Protein AF-A0A2N1M5B4-F1 (afdb_monomer_lite)

Radius of gyration: 35.01 Å; chains: 1; bounding box: 125×102×70 Å

Secondary structure (DSSP, 8-state):
-----------------------GGGGS-S-----PPPHHHHHHHHHHHHHTHHIIIIIS-SS--HHHHHHHHHHHHHHHT----HHHHHHHHHHHHHHHHHHHHHHTT-TT----HHHHHTHHHHHT-TTSPPPHHHHHHHH---HHHHHHHHHHHHH-------------PPP-----

Organism: NCBI:txid588596

Foldseek 3Di:
DDDDDDDDDDDDDPPPPPPPCPDPVVPPDPPDPDPDQDPLLVVLLLVLCLVCLCCVQPVDPDDDCQVVLQVSQVRSCVVVVDDDHSVRSVVVVVVLLVLLVLVVCVVVVHPSRDDDPSSVVCNVVVVVVSNDDDDPVVVCVPPVDPVVVVVVVVVVVVVPPDDDDDDDDDDDDDDDDDDD

Structure (mmCIF, N/CA/C/O backbone):
data_AF-A0A2N1M5B4-F1
#
_entry.id   AF-A0A2N1M5B4-F1
#
loop_
_atom_site.group_PDB
_atom_site.id
_atom_site.type_symbol
_atom_site.label_atom_id
_atom_site.label_alt_id
_atom_site.label_comp_id
_atom_site.label_asym_id
_atom_site.label_entity_id
_atom_site.label_seq_id
_atom_site.pdbx_PDB_ins_code
_atom_site.Cartn_x
_atom_site.Cartn_y
_atom_site.Cartn_z
_atom_site.occupancy
_atom_site.B_iso_or_equiv
_atom_site.auth_seq_id
_atom_site.auth_comp_id
_atom_site.auth_asym_id
_atom_site.auth_atom_id
_atom_site.pdbx_PDB_model_num
ATOM 1 N N . MET A 1 1 ? 72.707 -37.013 -28.732 1.00 40.50 1 MET A N 1
ATOM 2 C CA . MET A 1 1 ? 71.849 -35.856 -29.051 1.00 40.50 1 MET A CA 1
ATOM 3 C C . MET A 1 1 ? 70.413 -36.271 -28.803 1.00 40.50 1 MET A C 1
ATOM 5 O O . MET A 1 1 ? 69.999 -37.290 -29.327 1.00 40.50 1 MET A O 1
ATOM 9 N N . SER A 1 2 ? 69.787 -35.528 -27.896 1.00 35.28 2 SER A N 1
ATOM 10 C CA . SER A 1 2 ? 68.372 -35.322 -27.569 1.00 35.28 2 SER A CA 1
ATOM 11 C C . SER A 1 2 ? 67.277 -36.324 -27.975 1.00 35.28 2 SER A C 1
ATOM 13 O O . SER A 1 2 ? 67.090 -36.665 -29.136 1.00 35.28 2 SER A O 1
ATOM 15 N N . SER A 1 3 ? 66.509 -36.654 -26.936 1.00 35.44 3 SER A N 1
ATOM 16 C CA . SER A 1 3 ? 65.222 -37.342 -26.793 1.00 35.44 3 SER A CA 1
ATOM 17 C C . SER A 1 3 ? 64.076 -36.846 -27.686 1.00 35.44 3 SER A C 1
ATOM 19 O O . SER A 1 3 ? 64.031 -35.661 -28.001 1.00 35.44 3 SER A O 1
ATOM 21 N N . SER A 1 4 ? 63.068 -37.702 -27.920 1.00 36.12 4 SER A N 1
ATOM 22 C CA . SER A 1 4 ? 61.661 -37.379 -27.597 1.00 36.12 4 SER A CA 1
ATOM 23 C C . SER A 1 4 ? 60.756 -38.622 -27.686 1.00 36.12 4 SER A C 1
ATOM 25 O O . SER A 1 4 ? 60.561 -39.168 -28.770 1.00 36.12 4 SER A O 1
ATOM 27 N N . SER A 1 5 ? 60.198 -39.045 -26.547 1.00 37.00 5 SER A N 1
ATOM 28 C CA . SER A 1 5 ? 59.011 -39.905 -26.450 1.00 37.00 5 SER A CA 1
ATOM 29 C C . SER A 1 5 ? 57.852 -39.024 -25.995 1.00 37.00 5 SER A C 1
ATOM 31 O O . SER A 1 5 ? 57.988 -38.283 -25.024 1.00 37.00 5 SER A O 1
ATOM 33 N N . THR A 1 6 ? 56.726 -39.082 -26.701 1.00 39.59 6 THR A N 1
ATOM 34 C CA . THR A 1 6 ? 55.487 -38.392 -26.332 1.00 39.59 6 THR A CA 1
ATOM 35 C C . THR A 1 6 ? 54.703 -39.245 -25.339 1.00 39.59 6 THR A C 1
ATOM 37 O O . THR A 1 6 ? 54.097 -40.241 -25.736 1.00 39.59 6 THR A O 1
ATOM 40 N N . ASP A 1 7 ? 54.720 -38.853 -24.067 1.00 36.44 7 ASP A N 1
ATOM 41 C CA . ASP A 1 7 ? 53.827 -39.394 -23.043 1.00 36.44 7 ASP A CA 1
ATOM 42 C C . ASP A 1 7 ? 52.441 -38.741 -23.103 1.00 36.44 7 ASP A C 1
ATOM 44 O O . ASP A 1 7 ? 52.279 -37.561 -23.423 1.00 36.44 7 ASP A O 1
ATOM 48 N N . SER A 1 8 ? 51.437 -39.557 -22.791 1.00 40.84 8 SER A N 1
ATOM 49 C CA . SER A 1 8 ? 50.024 -39.198 -22.719 1.00 40.84 8 SER A CA 1
ATOM 50 C C . SER A 1 8 ? 49.726 -38.421 -21.436 1.00 40.84 8 SER A C 1
ATOM 52 O O . SER A 1 8 ? 49.929 -38.935 -20.338 1.00 40.84 8 SER A O 1
ATOM 54 N N . THR A 1 9 ? 49.171 -37.215 -21.555 1.00 34.38 9 THR A N 1
ATOM 55 C CA . THR A 1 9 ? 48.684 -36.440 -20.405 1.00 34.38 9 THR A CA 1
ATOM 56 C C . THR A 1 9 ? 47.222 -36.772 -20.129 1.00 34.38 9 THR A C 1
ATOM 58 O O . THR A 1 9 ? 46.334 -36.393 -20.889 1.00 34.38 9 THR A O 1
ATOM 61 N N . THR A 1 10 ? 46.974 -37.438 -19.001 1.00 41.72 10 THR A N 1
ATOM 62 C CA . THR A 1 10 ? 45.686 -37.386 -18.298 1.00 41.72 10 THR A CA 1
ATOM 63 C C . THR A 1 10 ? 45.848 -36.426 -17.125 1.00 41.72 10 THR A C 1
ATOM 65 O O . THR A 1 10 ? 46.662 -36.692 -16.245 1.00 41.72 10 THR A O 1
ATOM 68 N N . VAL A 1 11 ? 45.068 -35.345 -17.076 1.00 37.97 11 VAL A N 1
ATOM 69 C CA . VAL A 1 11 ? 44.719 -34.694 -15.804 1.00 37.97 11 VAL A CA 1
ATOM 70 C C . VAL A 1 11 ? 43.280 -34.201 -15.898 1.00 37.97 11 VAL A C 1
ATOM 72 O O . VAL A 1 11 ? 42.951 -33.314 -16.682 1.00 37.97 11 VAL A O 1
ATOM 75 N N . ASN A 1 12 ? 42.417 -34.868 -15.136 1.00 50.78 12 ASN A N 1
ATOM 76 C CA . ASN A 1 12 ? 41.039 -34.481 -14.889 1.00 50.78 12 ASN A CA 1
ATOM 77 C C . ASN A 1 12 ? 41.040 -33.442 -13.767 1.00 50.78 12 ASN A C 1
ATOM 79 O O . ASN A 1 12 ? 41.158 -33.827 -12.608 1.00 50.78 12 ASN A O 1
ATOM 83 N N . ASP A 1 13 ? 40.842 -32.168 -14.094 1.00 39.94 13 ASP A N 1
ATOM 84 C CA . ASP A 1 13 ? 40.591 -31.135 -13.089 1.00 39.94 13 ASP A CA 1
ATOM 85 C C . ASP A 1 13 ? 39.142 -30.649 -13.204 1.00 39.94 13 ASP A C 1
ATOM 87 O O . ASP A 1 13 ? 38.823 -29.649 -13.847 1.00 39.94 13 ASP A O 1
ATOM 91 N N . THR A 1 14 ? 38.228 -31.370 -12.550 1.00 47.69 14 THR A N 1
ATOM 92 C CA . THR A 1 14 ? 36.913 -30.832 -12.180 1.00 47.69 14 THR A CA 1
ATOM 93 C C . THR A 1 14 ? 37.097 -29.817 -11.059 1.00 47.69 14 THR A C 1
ATOM 95 O O . THR A 1 14 ? 36.927 -30.131 -9.880 1.00 47.69 14 THR A O 1
ATOM 98 N N . ASN A 1 15 ? 37.439 -28.583 -11.423 1.00 42.88 15 ASN A N 1
ATOM 99 C CA . ASN A 1 15 ? 37.399 -27.460 -10.497 1.00 42.88 15 ASN A CA 1
ATOM 100 C C . ASN A 1 15 ? 35.938 -27.026 -10.316 1.00 42.88 15 ASN A C 1
ATOM 102 O O . ASN A 1 15 ? 35.396 -26.211 -11.062 1.00 42.88 15 ASN A O 1
ATOM 106 N N . THR A 1 16 ? 35.283 -27.626 -9.323 1.00 38.50 16 THR A N 1
ATOM 107 C CA . THR A 1 16 ? 33.980 -27.179 -8.831 1.00 38.50 16 THR A CA 1
ATOM 108 C C . THR A 1 16 ? 34.206 -25.849 -8.125 1.00 38.50 16 THR A C 1
ATOM 110 O O . THR A 1 16 ? 34.614 -25.810 -6.965 1.00 38.50 16 THR A O 1
ATOM 113 N N . ILE A 1 17 ? 33.995 -24.744 -8.838 1.00 41.97 17 ILE A N 1
ATOM 114 C CA . ILE A 1 17 ? 33.988 -23.415 -8.232 1.00 41.97 17 ILE A CA 1
ATOM 115 C C . ILE A 1 17 ? 32.752 -23.358 -7.331 1.00 41.97 17 ILE A C 1
ATOM 117 O O . ILE A 1 17 ? 31.641 -23.099 -7.790 1.00 41.97 17 ILE A O 1
ATOM 121 N N . ASN A 1 18 ? 32.947 -23.621 -6.039 1.00 48.50 18 ASN A N 1
ATOM 122 C CA . ASN A 1 18 ? 31.974 -23.277 -5.016 1.00 48.50 18 ASN A CA 1
ATOM 123 C C . ASN A 1 18 ? 31.942 -21.749 -4.896 1.00 48.50 18 ASN A C 1
ATOM 125 O O . ASN A 1 18 ? 32.658 -21.152 -4.090 1.00 48.50 18 ASN A O 1
ATOM 129 N N . VAL A 1 19 ? 31.144 -21.106 -5.747 1.00 46.47 19 VAL A N 1
ATOM 130 C CA . VAL A 1 19 ? 30.760 -19.714 -5.546 1.00 46.47 19 VAL A CA 1
ATOM 131 C C . VAL A 1 19 ? 29.825 -19.665 -4.341 1.00 46.47 19 VAL A C 1
ATOM 133 O O . VAL A 1 19 ? 28.608 -19.782 -4.460 1.00 46.47 19 VAL A O 1
ATOM 136 N N . ASN A 1 20 ? 30.394 -19.460 -3.152 1.00 51.41 20 ASN A N 1
ATOM 137 C CA . ASN A 1 20 ? 29.648 -18.826 -2.073 1.00 51.41 20 ASN A CA 1
ATOM 138 C C . ASN A 1 20 ? 29.384 -17.386 -2.522 1.00 51.41 20 ASN A C 1
ATOM 140 O O . ASN A 1 20 ? 30.121 -16.462 -2.180 1.00 51.41 20 ASN A O 1
ATOM 144 N N . THR A 1 21 ? 28.353 -17.208 -3.346 1.00 43.91 21 THR A N 1
ATOM 145 C CA . THR A 1 21 ? 27.834 -15.906 -3.750 1.00 43.91 21 THR A CA 1
ATOM 146 C C . THR A 1 21 ? 27.061 -15.334 -2.567 1.00 43.91 21 THR A C 1
ATOM 148 O O . THR A 1 21 ? 25.845 -15.169 -2.615 1.00 43.91 21 THR A O 1
ATOM 151 N N . THR A 1 22 ? 27.764 -15.070 -1.464 1.00 44.88 22 THR A N 1
ATOM 152 C CA . THR A 1 22 ? 27.266 -14.151 -0.449 1.00 44.88 22 THR A CA 1
ATOM 153 C C . THR A 1 22 ? 27.219 -12.805 -1.146 1.00 44.88 22 THR A C 1
ATOM 155 O O . THR A 1 22 ? 28.246 -12.197 -1.451 1.00 44.88 22 THR A O 1
ATOM 158 N N . SER A 1 23 ? 26.003 -12.458 -1.547 1.00 47.03 23 SER A N 1
ATOM 159 C CA . SER A 1 23 ? 25.627 -11.257 -2.261 1.00 47.03 23 SER A CA 1
ATOM 160 C C . SER A 1 23 ? 26.419 -10.066 -1.729 1.00 47.03 23 SER A C 1
ATOM 162 O O . SER A 1 23 ? 26.313 -9.701 -0.563 1.00 47.03 23 SER A O 1
ATOM 164 N N . ILE A 1 24 ? 27.207 -9.430 -2.597 1.00 47.97 24 ILE A N 1
ATOM 165 C CA . ILE A 1 24 ? 27.938 -8.186 -2.298 1.00 47.97 24 ILE A CA 1
ATOM 166 C C . ILE A 1 24 ? 26.967 -7.075 -1.824 1.00 47.97 24 ILE A C 1
ATOM 168 O O . ILE A 1 24 ? 27.392 -6.083 -1.237 1.00 47.97 24 ILE A O 1
ATOM 172 N N . PHE A 1 25 ? 25.652 -7.262 -2.006 1.00 50.97 25 PHE A N 1
ATOM 173 C CA . PHE A 1 25 ? 24.604 -6.393 -1.476 1.00 50.97 25 PHE A CA 1
ATOM 174 C C . PHE A 1 25 ? 24.319 -6.573 0.028 1.00 50.97 25 PHE A C 1
ATOM 176 O O . PHE A 1 25 ? 23.700 -5.686 0.607 1.00 50.97 25 PHE A O 1
ATOM 183 N N . ASP A 1 26 ? 24.781 -7.649 0.674 1.00 42.12 26 ASP A N 1
ATOM 184 C CA . ASP A 1 26 ? 24.550 -7.892 2.110 1.00 42.12 26 ASP A CA 1
ATOM 185 C C . ASP A 1 26 ? 25.529 -7.102 3.001 1.00 42.12 26 ASP A C 1
ATOM 187 O O . ASP A 1 26 ? 25.304 -6.938 4.201 1.00 42.12 26 ASP A O 1
ATOM 191 N N . THR A 1 27 ? 26.604 -6.563 2.413 1.00 41.28 27 THR A N 1
ATOM 192 C CA . THR A 1 27 ? 27.740 -5.982 3.146 1.00 41.28 27 THR A CA 1
ATOM 193 C C . THR A 1 27 ? 27.997 -4.517 2.787 1.00 41.28 27 THR A C 1
ATOM 195 O O . THR A 1 27 ? 29.144 -4.087 2.688 1.00 41.28 27 THR A O 1
ATOM 198 N N . ILE A 1 28 ? 26.945 -3.714 2.608 1.00 44.12 28 ILE A N 1
ATOM 199 C CA . ILE A 1 28 ? 27.073 -2.249 2.650 1.00 44.12 28 ILE A CA 1
ATOM 200 C C . ILE A 1 28 ? 26.281 -1.725 3.846 1.00 44.12 28 ILE A C 1
ATOM 202 O O . ILE A 1 28 ? 25.125 -1.335 3.757 1.00 44.12 28 ILE A O 1
ATOM 206 N N . THR A 1 29 ? 26.972 -1.748 4.981 1.00 40.34 29 THR A N 1
ATOM 207 C CA . THR A 1 2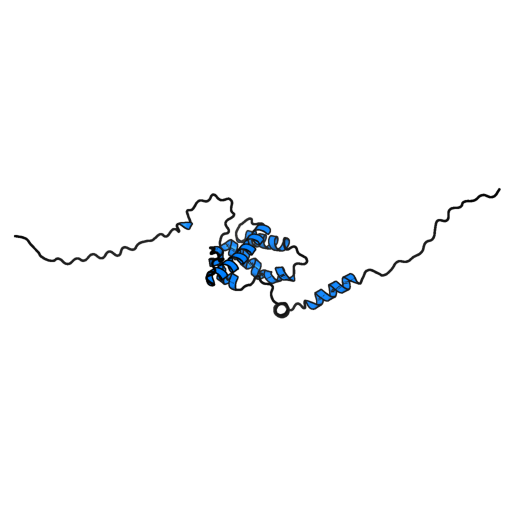9 ? 26.986 -0.684 5.987 1.00 40.34 29 THR A CA 1
ATOM 208 C C . THR A 1 29 ? 25.621 -0.156 6.440 1.00 40.34 29 THR A C 1
ATOM 210 O O . THR A 1 29 ? 25.074 0.825 5.939 1.00 40.34 29 THR A O 1
ATOM 213 N N . TYR A 1 30 ? 25.151 -0.786 7.513 1.00 46.19 30 TYR A N 1
ATOM 214 C CA . TYR A 1 30 ? 24.102 -0.353 8.427 1.00 46.19 30 TYR A CA 1
ATOM 215 C C . TYR A 1 30 ? 24.462 0.993 9.089 1.00 46.19 30 TYR A C 1
ATOM 217 O O . TYR A 1 30 ? 24.934 1.054 10.222 1.00 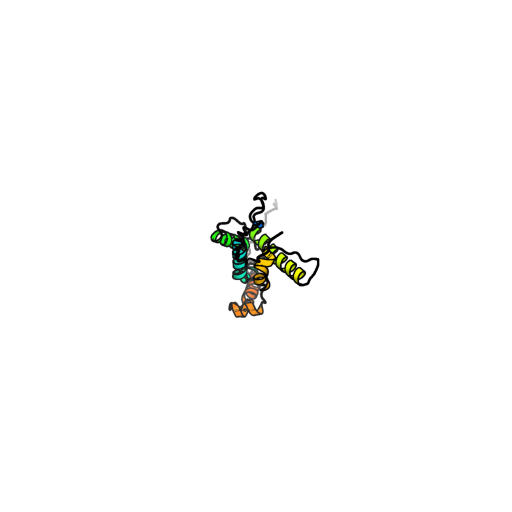46.19 30 TYR A O 1
ATOM 225 N N . SER A 1 31 ? 24.291 2.096 8.365 1.00 48.31 31 SER A N 1
ATOM 226 C CA . SER A 1 31 ? 24.392 3.456 8.910 1.00 48.31 31 SER A CA 1
ATOM 227 C C . SER A 1 31 ? 23.568 4.441 8.083 1.00 48.31 31 SER A C 1
ATOM 229 O O . SER A 1 31 ? 24.037 5.459 7.581 1.00 48.31 31 SER A O 1
ATOM 231 N N . SER A 1 32 ? 22.278 4.151 7.963 1.00 44.72 32 SER A N 1
ATOM 232 C CA . SER A 1 32 ? 21.302 5.144 7.542 1.00 44.72 32 SER A CA 1
ATOM 233 C C . SER A 1 32 ? 20.033 4.927 8.347 1.00 44.72 32 SER A C 1
ATOM 235 O O . SER A 1 32 ? 19.490 3.831 8.360 1.00 44.72 32 SER A O 1
ATOM 237 N N . SER A 1 33 ? 19.543 5.962 9.024 1.00 43.34 33 SER A N 1
ATOM 238 C CA . SER A 1 33 ? 18.293 5.966 9.805 1.00 43.34 33 SER A CA 1
ATOM 239 C C . SER A 1 33 ? 17.025 5.783 8.950 1.00 43.34 33 SER A C 1
ATOM 241 O O . SER A 1 33 ? 15.911 6.077 9.389 1.00 43.34 33 SER A O 1
ATOM 243 N N . TRP A 1 34 ? 17.182 5.297 7.719 1.00 51.97 34 TRP A N 1
ATOM 244 C CA . TRP A 1 34 ? 16.098 4.903 6.847 1.00 51.97 34 TRP A CA 1
ATOM 245 C C . TRP A 1 34 ? 15.584 3.558 7.319 1.00 51.97 34 TRP A C 1
ATOM 247 O O . TRP A 1 34 ? 16.312 2.572 7.361 1.00 51.97 34 TRP A O 1
ATOM 257 N N . VAL A 1 35 ? 14.307 3.523 7.683 1.00 64.56 35 VAL A N 1
ATOM 258 C CA . VAL A 1 35 ? 13.634 2.263 7.971 1.00 64.56 35 VAL A CA 1
ATOM 259 C C . VAL A 1 35 ? 13.566 1.473 6.664 1.00 64.56 35 VAL A C 1
ATOM 261 O O . VAL A 1 35 ? 12.699 1.735 5.825 1.00 64.56 35 VAL A O 1
ATOM 264 N N . GLU A 1 36 ? 14.509 0.555 6.458 1.00 81.88 36 GLU A N 1
ATOM 265 C CA . GLU A 1 36 ? 14.473 -0.355 5.321 1.00 81.88 36 GLU A CA 1
ATOM 266 C C . GLU A 1 36 ? 13.293 -1.315 5.509 1.00 81.88 36 GLU A C 1
ATOM 268 O O . GLU A 1 36 ? 13.072 -1.869 6.584 1.00 81.88 36 GLU A O 1
ATOM 273 N N . TRP A 1 37 ? 12.471 -1.435 4.470 1.00 92.06 37 TRP A N 1
ATOM 274 C CA . TRP A 1 37 ? 11.344 -2.358 4.460 1.00 92.06 37 TRP A CA 1
ATOM 275 C C . TRP A 1 37 ? 11.809 -3.666 3.839 1.00 92.06 37 TRP A C 1
ATOM 277 O O . TRP A 1 37 ? 12.183 -3.679 2.664 1.00 92.06 37 TRP A O 1
ATOM 287 N N . LEU A 1 38 ? 11.746 -4.738 4.619 1.00 93.38 38 LEU A N 1
ATOM 288 C CA . LEU A 1 38 ? 12.003 -6.098 4.162 1.00 93.38 38 LEU A CA 1
ATOM 289 C C . LEU A 1 38 ? 10.884 -6.565 3.228 1.00 93.38 38 LEU A C 1
ATOM 291 O O . LEU A 1 38 ? 9.736 -6.124 3.345 1.00 93.38 38 LEU A O 1
ATOM 295 N N . ASP A 1 39 ? 11.200 -7.495 2.332 1.00 93.75 39 ASP A N 1
ATOM 296 C CA . ASP A 1 39 ? 10.243 -7.968 1.329 1.00 93.75 39 ASP A CA 1
ATOM 297 C C . ASP A 1 39 ? 9.000 -8.601 1.981 1.00 93.75 39 ASP A C 1
ATOM 299 O O . ASP A 1 39 ? 7.882 -8.285 1.580 1.00 93.75 39 ASP A O 1
ATOM 303 N N . ASP A 1 40 ? 9.151 -9.352 3.077 1.00 94.88 40 ASP A N 1
ATOM 304 C CA . ASP A 1 40 ? 8.019 -9.907 3.839 1.00 94.88 40 ASP A CA 1
ATOM 305 C C . ASP A 1 40 ? 7.095 -8.825 4.424 1.00 94.88 40 ASP A C 1
ATOM 307 O O . ASP A 1 40 ? 5.872 -8.989 4.474 1.00 94.88 40 ASP A O 1
ATOM 311 N N . GLN A 1 41 ? 7.661 -7.691 4.848 1.00 96.19 41 GLN A N 1
ATOM 312 C CA . GLN A 1 41 ? 6.892 -6.557 5.373 1.00 96.19 41 GLN A CA 1
ATOM 313 C C . GLN A 1 41 ? 6.128 -5.849 4.248 1.00 96.19 41 GLN A C 1
ATOM 315 O O . GLN A 1 41 ? 4.981 -5.437 4.435 1.00 96.19 41 GLN A O 1
ATOM 320 N N . ILE A 1 42 ? 6.744 -5.726 3.066 1.00 96.44 42 ILE A N 1
ATOM 321 C CA . ILE A 1 42 ? 6.103 -5.170 1.867 1.00 96.44 42 ILE A CA 1
ATOM 322 C C . ILE A 1 42 ? 4.987 -6.100 1.379 1.00 96.44 42 ILE A C 1
ATOM 324 O O . ILE A 1 42 ? 3.886 -5.629 1.089 1.00 96.44 42 ILE A O 1
ATOM 328 N N . ALA A 1 43 ? 5.230 -7.411 1.355 1.00 96.94 43 ALA A N 1
ATOM 329 C CA . ALA A 1 43 ? 4.240 -8.418 0.994 1.00 96.94 43 ALA A CA 1
ATOM 330 C C . ALA A 1 43 ? 3.028 -8.372 1.938 1.00 96.94 43 ALA A C 1
ATOM 332 O O . ALA A 1 43 ? 1.887 -8.302 1.476 1.00 96.94 43 ALA A O 1
ATOM 333 N N . ALA A 1 44 ? 3.262 -8.310 3.254 1.00 97.38 44 ALA A N 1
ATOM 334 C CA . ALA A 1 44 ? 2.196 -8.169 4.244 1.00 97.38 44 ALA A CA 1
ATOM 335 C C . ALA A 1 44 ? 1.381 -6.878 4.046 1.00 97.38 44 ALA A C 1
ATOM 337 O O . ALA A 1 44 ? 0.154 -6.896 4.157 1.00 97.38 44 ALA A O 1
ATOM 338 N N . LEU A 1 45 ? 2.040 -5.760 3.719 1.00 97.69 45 LEU A N 1
ATOM 339 C CA . LEU A 1 45 ? 1.372 -4.491 3.421 1.00 97.69 45 LEU A CA 1
ATOM 340 C C . LEU A 1 45 ? 0.484 -4.587 2.167 1.00 97.69 45 LEU A C 1
ATOM 342 O O . LEU A 1 45 ? -0.667 -4.146 2.196 1.00 97.69 45 LEU A O 1
ATOM 346 N N . ILE A 1 46 ? 0.999 -5.183 1.088 1.00 97.00 46 ILE A N 1
ATOM 347 C CA . ILE A 1 46 ? 0.260 -5.418 -0.161 1.00 97.00 46 ILE A CA 1
ATOM 348 C C . ILE A 1 46 ? -0.968 -6.295 0.098 1.00 97.00 46 ILE A C 1
ATOM 350 O O . ILE A 1 46 ? -2.065 -5.967 -0.350 1.00 97.00 46 ILE A O 1
ATOM 354 N N . GLU A 1 47 ? -0.817 -7.372 0.868 1.00 96.75 47 GLU A N 1
ATOM 355 C CA . GLU A 1 47 ? -1.910 -8.291 1.195 1.00 96.75 47 GLU A CA 1
ATOM 356 C C . GLU A 1 47 ? -3.027 -7.609 2.000 1.00 96.75 47 GLU A C 1
ATOM 358 O O . GLU A 1 47 ? -4.215 -7.779 1.699 1.00 96.75 47 GLU A O 1
ATOM 363 N N . GLN A 1 48 ? -2.667 -6.785 2.990 1.00 96.94 48 GLN A N 1
ATOM 364 C CA . GLN A 1 48 ? -3.639 -6.005 3.760 1.00 96.94 48 GLN A CA 1
ATOM 365 C C . GLN A 1 48 ? -4.400 -5.016 2.875 1.00 96.94 48 GLN A C 1
ATOM 367 O O . GLN A 1 48 ? -5.623 -4.916 2.980 1.00 96.94 48 GLN A O 1
ATOM 372 N N . GLN A 1 49 ? -3.706 -4.312 1.976 1.00 94.31 49 GLN A N 1
ATOM 373 C CA . GLN A 1 49 ? -4.374 -3.392 1.059 1.00 94.31 49 GLN A CA 1
ATOM 374 C C . GLN A 1 49 ? -5.274 -4.141 0.071 1.00 94.31 49 GLN A C 1
ATOM 376 O O . GLN A 1 49 ? -6.398 -3.710 -0.168 1.00 94.31 49 GLN A O 1
ATOM 381 N N . ARG A 1 50 ? -4.818 -5.272 -0.476 1.00 93.62 50 ARG A N 1
ATOM 382 C CA . ARG A 1 50 ? -5.571 -6.082 -1.443 1.00 93.62 50 ARG A CA 1
ATOM 383 C C . ARG A 1 50 ? -6.856 -6.641 -0.850 1.00 93.62 50 ARG A C 1
ATOM 385 O O . ARG A 1 50 ? -7.926 -6.449 -1.421 1.00 93.62 50 ARG A O 1
ATOM 392 N N . SER A 1 51 ? -6.764 -7.283 0.311 1.00 93.00 51 SER A N 1
ATOM 393 C CA . SER A 1 51 ? -7.922 -7.878 0.993 1.00 93.00 51 SER A CA 1
ATOM 394 C C . SER A 1 51 ? -8.952 -6.837 1.445 1.00 93.00 51 SER A C 1
ATOM 396 O O . SER A 1 51 ? -10.142 -7.139 1.529 1.00 93.00 51 SER A O 1
ATOM 398 N N . ARG A 1 52 ? -8.520 -5.593 1.691 1.00 92.75 52 ARG A N 1
ATOM 399 C CA . ARG A 1 52 ? -9.369 -4.509 2.207 1.00 92.75 52 ARG A CA 1
ATOM 400 C C . ARG A 1 52 ? -9.569 -3.359 1.220 1.00 92.75 52 ARG A C 1
ATOM 402 O O . ARG A 1 52 ? -10.059 -2.299 1.610 1.00 92.75 52 ARG A O 1
ATOM 409 N N . ASN A 1 53 ? -9.261 -3.553 -0.063 1.00 92.44 53 ASN A N 1
ATOM 410 C CA . ASN A 1 53 ? -9.385 -2.495 -1.070 1.00 92.44 53 ASN A CA 1
ATOM 411 C C . ASN A 1 53 ? -10.834 -1.980 -1.184 1.00 92.44 53 ASN A C 1
ATOM 413 O O . ASN A 1 53 ? -11.084 -0.783 -1.327 1.00 92.44 53 ASN A O 1
ATOM 417 N N . PHE A 1 54 ? -11.817 -2.871 -1.021 1.00 88.19 54 PHE A N 1
ATOM 418 C CA . PHE A 1 54 ? -13.225 -2.481 -0.978 1.00 88.19 54 PHE A CA 1
ATOM 419 C C . PHE A 1 54 ? -13.557 -1.581 0.225 1.00 88.19 54 PHE A C 1
ATOM 421 O O . PHE A 1 54 ? -14.240 -0.565 0.076 1.00 88.19 54 PHE A O 1
ATOM 428 N N . GLU A 1 55 ? -13.059 -1.923 1.416 1.00 90.06 55 GLU A N 1
ATOM 429 C CA . GLU A 1 55 ? -13.209 -1.089 2.613 1.00 90.06 55 GLU A CA 1
ATOM 430 C C . GLU A 1 55 ? -12.616 0.303 2.367 1.00 90.06 55 GLU A C 1
ATOM 432 O O . GLU A 1 55 ? -13.287 1.312 2.614 1.00 90.06 55 GLU A O 1
ATOM 437 N N . TYR A 1 56 ? -11.406 0.336 1.797 1.00 91.56 56 TYR A N 1
ATOM 438 C CA . TYR A 1 56 ? -10.661 1.550 1.484 1.00 91.56 56 TYR A CA 1
ATOM 439 C C . TYR A 1 56 ? -11.447 2.522 0.593 1.00 91.56 56 TYR A C 1
ATOM 441 O O . TYR A 1 56 ? -11.521 3.718 0.893 1.00 91.56 56 TYR A O 1
ATOM 449 N N . HIS A 1 57 ? -12.066 2.015 -0.477 1.00 90.00 57 HIS A N 1
ATOM 450 C CA . HIS A 1 57 ? -12.780 2.849 -1.449 1.00 90.00 57 HIS A CA 1
ATOM 451 C C . HIS A 1 57 ? -14.230 3.164 -1.060 1.00 90.00 57 HIS A C 1
ATOM 453 O O . HIS A 1 57 ? -14.709 4.260 -1.361 1.00 90.00 57 HIS A O 1
ATOM 459 N N . TYR A 1 58 ? -14.937 2.247 -0.388 1.00 87.38 58 TYR A N 1
ATOM 460 C CA . TYR A 1 58 ? -16.400 2.332 -0.249 1.00 87.38 58 TYR A CA 1
ATOM 461 C C . TYR A 1 58 ? -16.936 2.380 1.181 1.00 87.38 58 TYR A C 1
ATOM 463 O O . TYR A 1 58 ? -18.037 2.900 1.391 1.00 87.38 58 TYR A O 1
ATOM 471 N N . GLN A 1 59 ? -16.216 1.844 2.168 1.00 86.38 59 GLN A N 1
ATOM 472 C CA . GLN A 1 59 ? -16.724 1.766 3.545 1.00 86.38 59 GLN A CA 1
ATOM 473 C C . GLN A 1 59 ? -16.254 2.931 4.421 1.00 86.38 59 GLN A C 1
ATOM 475 O O . GLN A 1 59 ? -16.928 3.280 5.392 1.00 86.38 59 GLN A O 1
ATOM 480 N N . ILE A 1 60 ? -15.153 3.593 4.058 1.00 86.19 60 ILE A N 1
ATOM 481 C CA . ILE A 1 60 ? -14.638 4.751 4.794 1.00 86.19 60 ILE A CA 1
ATOM 482 C C . ILE A 1 60 ? -15.375 6.025 4.365 1.00 86.19 60 ILE A C 1
ATOM 484 O O . ILE A 1 60 ? -15.183 6.560 3.271 1.00 86.19 60 ILE A O 1
ATOM 488 N N . ALA A 1 61 ? -16.205 6.559 5.260 1.00 81.50 61 ALA A N 1
ATOM 489 C CA . ALA A 1 61 ? -16.861 7.845 5.055 1.00 81.50 61 ALA A CA 1
ATOM 490 C C . ALA A 1 61 ? -15.880 9.026 5.209 1.00 81.50 61 ALA A C 1
ATOM 492 O O . ALA A 1 61 ? -14.981 9.018 6.047 1.00 81.50 61 ALA A O 1
ATOM 493 N N . GLY A 1 62 ? -16.092 10.092 4.431 1.00 85.31 62 GLY A N 1
ATOM 494 C CA . GLY A 1 62 ? -15.275 11.309 4.489 1.00 85.31 62 GLY A CA 1
ATOM 495 C C . GLY A 1 62 ? -13.974 11.207 3.689 1.00 85.31 62 GLY A C 1
ATOM 496 O O . GLY A 1 62 ? -13.828 10.315 2.856 1.00 85.31 62 GLY A O 1
ATOM 497 N N . ARG A 1 63 ? -13.044 12.150 3.911 1.00 85.56 63 ARG A N 1
ATOM 498 C CA . ARG A 1 63 ? -11.752 12.251 3.191 1.00 85.56 63 ARG A CA 1
ATOM 499 C C . ARG A 1 63 ? -10.574 11.600 3.920 1.00 85.56 63 ARG A C 1
ATOM 501 O O . ARG A 1 63 ? -9.583 11.257 3.288 1.00 85.56 63 ARG A O 1
ATOM 508 N N . SER A 1 64 ? -10.664 11.423 5.237 1.00 91.69 64 SER A N 1
ATOM 509 C CA . SER A 1 64 ? -9.572 10.828 6.014 1.00 91.69 64 SER A CA 1
ATOM 510 C C . SER A 1 64 ? -9.534 9.315 5.824 1.00 91.69 64 SER A C 1
ATOM 512 O O . SER A 1 64 ? -10.571 8.660 5.862 1.00 91.69 64 SER A O 1
ATOM 514 N N . ARG A 1 65 ? -8.337 8.758 5.621 1.00 93.81 65 ARG A N 1
ATOM 515 C CA . ARG A 1 65 ? -8.072 7.307 5.669 1.00 93.81 65 ARG A CA 1
ATOM 516 C C . ARG A 1 65 ? -7.117 6.940 6.811 1.00 93.81 65 ARG A C 1
ATOM 518 O O . ARG A 1 65 ? -6.575 5.843 6.839 1.00 93.81 65 ARG A O 1
ATOM 525 N N . LYS A 1 66 ? -6.913 7.847 7.777 1.00 95.56 66 LYS A N 1
ATOM 526 C CA . LYS A 1 66 ? -5.956 7.669 8.885 1.00 95.56 66 LYS A CA 1
ATOM 527 C C . LYS A 1 66 ? -6.208 6.379 9.674 1.00 95.56 66 LYS A C 1
ATOM 529 O O . LYS A 1 66 ? -5.279 5.615 9.901 1.00 95.56 66 LYS A O 1
ATOM 534 N N . ASN A 1 67 ? -7.460 6.123 10.055 1.00 95.50 67 ASN A N 1
ATOM 535 C CA . ASN A 1 67 ? -7.810 4.954 10.869 1.00 95.50 67 ASN A CA 1
ATOM 536 C C . ASN A 1 67 ? -7.608 3.638 10.111 1.00 95.50 67 ASN A C 1
ATOM 538 O O . ASN A 1 67 ? -7.124 2.672 10.692 1.00 95.50 67 ASN A O 1
ATOM 542 N N . PHE A 1 68 ? -7.915 3.627 8.813 1.00 96.75 68 PHE A N 1
ATOM 543 C CA . PHE A 1 68 ? -7.641 2.4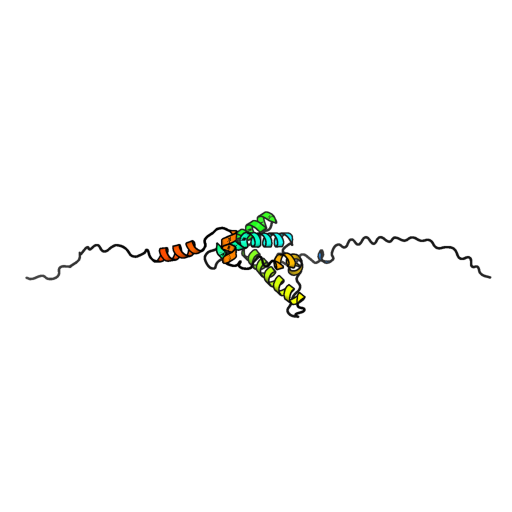85 7.946 1.00 96.75 68 PHE A CA 1
ATOM 544 C C . PHE A 1 68 ? -6.148 2.167 7.921 1.00 96.75 68 PHE A C 1
ATOM 546 O O . PHE A 1 68 ? -5.752 1.053 8.245 1.00 96.75 68 PHE A O 1
ATOM 553 N N . TRP A 1 69 ? -5.310 3.168 7.647 1.00 98.00 69 TRP A N 1
ATOM 554 C CA . TRP A 1 69 ? -3.867 2.965 7.595 1.00 98.00 69 TRP A CA 1
ATOM 555 C C . TRP A 1 69 ? -3.268 2.576 8.947 1.00 98.00 69 TRP A C 1
ATOM 557 O O . TRP A 1 69 ? -2.366 1.748 8.991 1.00 98.00 69 TRP A O 1
ATOM 567 N N . ASN A 1 70 ? -3.786 3.108 10.057 1.00 98.00 70 ASN A N 1
ATOM 568 C CA . ASN A 1 70 ? -3.389 2.661 11.395 1.00 98.00 70 ASN A CA 1
ATOM 569 C C . ASN A 1 70 ? -3.749 1.187 11.630 1.00 98.00 70 ASN A C 1
ATOM 571 O O . ASN A 1 70 ? -2.949 0.437 12.175 1.00 98.00 70 ASN A O 1
ATOM 575 N N . SER A 1 71 ? -4.930 0.753 11.185 1.00 97.69 71 SER A N 1
ATOM 576 C CA . SER A 1 71 ? -5.341 -0.649 11.272 1.00 97.69 71 SER A CA 1
ATOM 577 C C . SER A 1 71 ? -4.465 -1.564 10.408 1.00 97.69 71 SER A C 1
ATOM 579 O O . SER A 1 71 ? -4.070 -2.630 10.873 1.00 97.69 71 SER A O 1
ATOM 581 N N . VAL A 1 72 ? -4.120 -1.144 9.186 1.00 97.88 72 VAL A N 1
ATOM 582 C CA . VAL A 1 72 ? -3.166 -1.861 8.322 1.00 97.88 72 VAL A CA 1
ATOM 583 C C . VAL A 1 72 ? -1.805 -1.982 9.009 1.00 97.88 72 VAL A C 1
ATOM 585 O O . VAL A 1 72 ? -1.257 -3.078 9.079 1.00 97.88 72 VAL A O 1
ATOM 588 N N . ALA A 1 73 ? -1.293 -0.887 9.577 1.00 98.06 73 ALA A N 1
ATOM 589 C CA . ALA A 1 73 ? -0.018 -0.887 10.287 1.00 98.06 73 ALA A CA 1
ATOM 590 C C . ALA A 1 73 ? -0.010 -1.856 11.473 1.00 98.06 73 ALA A C 1
ATOM 592 O O . ALA A 1 73 ? 0.936 -2.622 11.613 1.00 98.06 73 ALA A O 1
ATOM 593 N N . ASN A 1 74 ? -1.082 -1.890 12.272 1.00 98.19 74 ASN A N 1
ATOM 594 C CA . ASN A 1 74 ? -1.206 -2.852 13.369 1.00 98.19 74 ASN A CA 1
ATOM 595 C C . ASN A 1 74 ? -1.092 -4.297 12.862 1.00 98.19 74 ASN A C 1
ATOM 597 O O . ASN A 1 74 ? -0.346 -5.079 13.438 1.00 98.19 74 ASN A O 1
ATOM 601 N N . LYS A 1 75 ? -1.749 -4.637 11.744 1.00 98.06 75 LYS A N 1
ATOM 602 C CA . LYS A 1 75 ? -1.677 -5.986 11.158 1.00 98.06 75 LYS A CA 1
ATOM 603 C C . LYS A 1 75 ? -0.309 -6.342 10.590 1.00 98.06 75 LYS A C 1
ATOM 605 O O . LYS A 1 75 ? 0.149 -7.465 10.789 1.00 98.06 75 LYS A O 1
ATOM 610 N N . VAL A 1 76 ? 0.360 -5.400 9.931 1.00 97.56 76 VAL A N 1
ATOM 611 C CA . VAL A 1 76 ? 1.741 -5.600 9.466 1.00 97.56 76 VAL A CA 1
ATOM 612 C C . VAL A 1 76 ? 2.678 -5.800 10.660 1.00 97.56 76 VAL A C 1
ATOM 614 O O . VAL A 1 76 ? 3.458 -6.747 10.673 1.00 97.56 76 VAL A O 1
ATOM 617 N N . ASN A 1 77 ? 2.555 -4.969 11.696 1.00 97.31 77 ASN A N 1
ATOM 618 C CA . ASN A 1 77 ? 3.388 -5.041 12.896 1.00 97.31 77 ASN A CA 1
ATOM 619 C C . ASN A 1 77 ? 3.184 -6.333 13.691 1.00 97.31 77 ASN A C 1
ATOM 621 O O . ASN A 1 77 ? 4.168 -6.944 14.102 1.00 97.31 77 ASN A O 1
ATOM 625 N N . GLU A 1 78 ? 1.934 -6.774 13.859 1.00 97.19 78 GLU A N 1
ATOM 626 C CA . GLU A 1 78 ? 1.592 -8.059 14.482 1.00 97.19 78 GLU A CA 1
ATOM 627 C C . GLU A 1 78 ? 2.263 -9.231 13.747 1.00 97.19 78 GLU A C 1
ATOM 629 O O . GLU A 1 78 ? 2.837 -10.113 14.384 1.00 97.19 78 GLU A O 1
ATOM 634 N N . ARG A 1 79 ? 2.230 -9.229 12.407 1.00 97.38 79 ARG A N 1
ATOM 635 C CA . ARG A 1 79 ? 2.775 -10.318 11.584 1.00 97.38 79 ARG A CA 1
ATOM 636 C C . ARG A 1 79 ? 4.299 -10.309 11.504 1.00 97.38 79 ARG A C 1
ATOM 638 O O . ARG A 1 79 ? 4.924 -11.357 11.616 1.00 97.38 79 ARG A O 1
ATOM 645 N N . CYS A 1 80 ? 4.889 -9.142 11.281 1.00 95.25 80 CYS A N 1
ATOM 646 C CA . CYS A 1 80 ? 6.304 -9.006 10.936 1.00 95.25 80 CYS A CA 1
ATOM 647 C C . CYS A 1 80 ? 7.176 -8.555 12.116 1.00 95.25 80 CYS A C 1
ATOM 649 O O . CYS A 1 80 ? 8.355 -8.274 11.915 1.00 95.25 80 CYS A O 1
ATOM 651 N N . ARG A 1 81 ? 6.608 -8.461 13.330 1.00 94.81 81 ARG A N 1
ATOM 652 C CA . ARG A 1 81 ? 7.287 -7.976 14.547 1.00 94.81 81 ARG A CA 1
ATOM 653 C C . ARG A 1 81 ? 7.979 -6.621 14.329 1.00 94.81 81 ARG A C 1
ATOM 655 O O . ARG A 1 81 ? 9.119 -6.417 14.733 1.00 94.81 81 ARG A O 1
ATOM 662 N N . SER A 1 82 ? 7.277 -5.703 13.667 1.00 93.81 82 SER A N 1
ATOM 663 C CA . SER A 1 82 ? 7.742 -4.347 13.341 1.00 93.81 82 SER A CA 1
ATOM 664 C C . SER A 1 82 ? 6.988 -3.272 14.136 1.00 93.81 82 SER A C 1
ATOM 666 O O . SER A 1 82 ? 6.107 -3.579 14.936 1.00 93.81 82 SER A O 1
ATOM 668 N N . ASN A 1 83 ? 7.321 -1.995 13.925 1.00 95.81 83 ASN A N 1
ATOM 669 C CA . ASN A 1 83 ? 6.744 -0.856 14.652 1.00 95.81 83 ASN A CA 1
ATOM 670 C C . ASN A 1 83 ? 6.345 0.321 13.737 1.00 95.81 83 ASN A C 1
ATOM 672 O O . ASN A 1 83 ? 6.496 1.490 14.094 1.00 95.81 83 ASN A O 1
ATOM 676 N N . TYR A 1 84 ? 5.820 0.028 12.549 1.00 96.56 84 TYR A N 1
ATOM 677 C CA . TYR A 1 84 ? 5.377 1.044 11.600 1.00 96.56 84 TYR A CA 1
ATOM 678 C C . TYR A 1 84 ? 4.132 1.793 12.079 1.00 96.56 84 TYR A C 1
ATOM 680 O O . TYR A 1 84 ? 3.199 1.219 12.635 1.00 96.56 84 TYR A O 1
ATOM 688 N N . SER A 1 85 ? 4.069 3.083 11.770 1.00 97.38 85 SER A N 1
ATOM 689 C CA . SER A 1 85 ? 2.849 3.883 11.845 1.00 97.38 85 SER A CA 1
ATOM 690 C C . SER A 1 85 ? 1.992 3.716 10.587 1.00 97.38 85 SER A C 1
ATOM 692 O O . SER A 1 85 ? 2.488 3.399 9.500 1.00 97.38 85 SER A O 1
ATOM 694 N N . GLY A 1 86 ? 0.699 4.038 10.694 1.00 97.38 86 GLY A N 1
ATOM 695 C CA . GLY A 1 86 ? -0.191 4.078 9.531 1.00 97.38 86 GLY A CA 1
ATOM 696 C C . GLY A 1 86 ? 0.306 5.022 8.437 1.00 97.38 86 GLY A C 1
ATOM 697 O O . GLY A 1 86 ? 0.224 4.703 7.254 1.00 97.38 86 GLY A O 1
ATOM 698 N N . LYS A 1 87 ? 0.907 6.159 8.811 1.00 97.31 87 LYS A N 1
ATOM 699 C CA . LYS A 1 87 ? 1.473 7.093 7.833 1.00 97.31 87 LYS A CA 1
ATOM 700 C C . LYS A 1 87 ? 2.655 6.484 7.074 1.00 97.31 87 LYS A C 1
ATOM 702 O O . LYS A 1 87 ? 2.732 6.675 5.865 1.00 97.31 87 LYS A O 1
ATOM 707 N N . GLN A 1 88 ? 3.535 5.741 7.749 1.00 97.12 88 GLN A N 1
ATOM 708 C CA . GLN A 1 88 ? 4.640 5.033 7.092 1.00 97.12 88 GLN A CA 1
ATOM 709 C C . GLN A 1 88 ? 4.118 3.966 6.125 1.00 97.12 88 GLN A C 1
ATOM 711 O O . GLN A 1 88 ? 4.584 3.919 4.990 1.00 97.12 88 GLN A O 1
ATOM 716 N N . CYS A 1 89 ? 3.108 3.187 6.526 1.00 97.62 89 CYS A N 1
ATOM 717 C CA . CYS A 1 89 ? 2.466 2.201 5.651 1.00 97.62 89 CYS A CA 1
ATOM 718 C C . CYS A 1 89 ? 1.843 2.860 4.413 1.00 97.62 89 CYS A C 1
ATOM 720 O O . CYS A 1 89 ? 2.083 2.415 3.296 1.00 97.62 89 CYS A O 1
ATOM 722 N N . GLN A 1 90 ? 1.107 3.962 4.592 1.00 97.31 90 GLN A N 1
ATOM 723 C CA . GLN A 1 90 ? 0.525 4.717 3.481 1.00 97.31 90 GLN A CA 1
ATOM 724 C C . GLN A 1 90 ? 1.600 5.235 2.520 1.00 97.31 90 GLN A C 1
ATOM 726 O O . GLN A 1 90 ? 1.481 5.070 1.309 1.00 97.31 90 GLN A O 1
ATOM 731 N N . THR A 1 91 ? 2.640 5.887 3.048 1.00 96.56 91 THR A N 1
ATOM 732 C CA . THR A 1 91 ? 3.731 6.429 2.229 1.00 96.56 91 THR A CA 1
ATOM 733 C C . THR A 1 91 ? 4.440 5.314 1.468 1.00 96.56 91 THR A C 1
ATOM 735 O O . THR A 1 91 ? 4.675 5.457 0.271 1.00 96.56 91 THR A O 1
ATOM 738 N N . LYS A 1 92 ? 4.731 4.190 2.135 1.00 96.12 92 LYS A N 1
ATOM 739 C CA . LYS A 1 92 ? 5.357 3.033 1.497 1.00 96.12 92 LYS A CA 1
ATOM 740 C C . LYS A 1 92 ? 4.477 2.476 0.383 1.00 96.12 92 LYS A C 1
ATOM 742 O O . LYS A 1 92 ? 4.978 2.281 -0.718 1.00 96.12 92 LYS A O 1
ATOM 747 N N . PHE A 1 93 ? 3.185 2.279 0.645 1.00 96.81 93 PHE A N 1
ATOM 748 C CA . PHE A 1 93 ? 2.247 1.758 -0.345 1.00 96.81 93 PHE A CA 1
ATOM 749 C C . PHE A 1 93 ? 2.142 2.669 -1.573 1.00 96.81 93 PHE A C 1
ATOM 751 O O . PHE A 1 93 ? 2.261 2.202 -2.700 1.00 96.81 93 PHE A O 1
ATOM 758 N N . ASN A 1 94 ? 2.007 3.981 -1.368 1.00 95.75 94 ASN A N 1
ATOM 759 C CA . ASN A 1 94 ? 1.996 4.943 -2.470 1.00 95.75 94 ASN A CA 1
ATOM 760 C C . ASN A 1 94 ? 3.294 4.886 -3.289 1.00 95.75 94 ASN A C 1
ATOM 762 O O . ASN A 1 94 ? 3.244 4.958 -4.510 1.00 95.75 94 ASN A O 1
ATOM 766 N N . GLY A 1 95 ? 4.443 4.710 -2.629 1.00 94.38 95 GLY A N 1
ATOM 767 C CA . GLY A 1 95 ? 5.723 4.513 -3.309 1.00 94.38 95 GLY A CA 1
ATOM 768 C C . GLY A 1 95 ? 5.769 3.244 -4.166 1.00 94.38 95 GLY A C 1
ATOM 769 O O . GLY A 1 95 ? 6.387 3.264 -5.223 1.00 94.38 95 GLY A O 1
ATOM 770 N N . LEU A 1 96 ? 5.087 2.165 -3.763 1.00 95.56 96 LEU A N 1
ATOM 771 C CA . LEU A 1 96 ? 4.953 0.954 -4.588 1.00 95.56 96 LEU A CA 1
ATOM 772 C C . LEU A 1 96 ? 4.112 1.221 -5.840 1.00 95.56 96 LEU A C 1
ATOM 774 O O . LEU A 1 96 ? 4.468 0.751 -6.915 1.00 95.56 96 LEU A O 1
ATOM 778 N N . VAL A 1 97 ? 3.027 1.993 -5.718 1.00 95.81 97 VAL A N 1
ATOM 779 C CA . VAL A 1 97 ? 2.195 2.391 -6.868 1.00 95.81 97 VAL A CA 1
ATOM 780 C C . VAL A 1 97 ? 2.997 3.263 -7.836 1.00 95.81 97 VAL A C 1
ATOM 782 O O . VAL A 1 97 ? 2.990 3.008 -9.037 1.00 95.81 97 VAL A O 1
ATOM 785 N N . THR A 1 98 ? 3.749 4.245 -7.332 1.00 94.50 98 THR A N 1
ATOM 786 C CA . THR A 1 98 ? 4.661 5.036 -8.173 1.00 94.50 98 THR A CA 1
ATOM 787 C C . THR A 1 98 ? 5.706 4.145 -8.842 1.00 94.50 98 THR A C 1
ATOM 789 O O . THR A 1 98 ? 5.868 4.211 -10.055 1.00 94.50 98 THR A O 1
ATOM 792 N N . GLY A 1 99 ? 6.344 3.247 -8.085 1.00 93.06 99 GLY A N 1
ATOM 793 C CA . GLY A 1 99 ? 7.343 2.321 -8.619 1.00 93.06 99 GLY A CA 1
ATOM 794 C C . GLY A 1 99 ? 6.791 1.374 -9.690 1.00 93.06 99 GLY A C 1
ATOM 795 O O . GLY A 1 99 ? 7.513 1.030 -10.622 1.00 93.06 99 GLY A O 1
ATOM 796 N N . TYR A 1 100 ? 5.514 0.989 -9.606 1.00 94.75 100 TYR A N 1
ATOM 797 C CA . TYR A 1 100 ? 4.828 0.252 -10.669 1.00 94.75 100 TYR A CA 1
ATOM 798 C C . TYR A 1 100 ? 4.747 1.074 -11.964 1.00 94.75 100 TYR A C 1
ATOM 800 O O . TYR A 1 100 ? 5.112 0.576 -13.029 1.00 94.75 100 TYR A O 1
ATOM 808 N N . HIS A 1 101 ? 4.325 2.339 -11.884 1.00 94.19 101 HIS A N 1
ATOM 809 C CA . HIS A 1 101 ? 4.269 3.219 -13.055 1.00 94.19 101 HIS A CA 1
ATOM 810 C C . HIS A 1 101 ? 5.658 3.499 -13.640 1.00 94.19 101 HIS A C 1
ATOM 812 O O . HIS A 1 101 ? 5.823 3.462 -14.859 1.00 94.19 101 HIS A O 1
ATOM 818 N N . ASP A 1 102 ? 6.666 3.700 -12.793 1.00 92.94 102 ASP A N 1
ATOM 819 C CA . ASP A 1 102 ? 8.051 3.871 -13.233 1.00 92.94 102 ASP A CA 1
ATOM 820 C C . ASP A 1 102 ? 8.553 2.626 -13.982 1.00 92.94 102 ASP A C 1
ATOM 822 O O . ASP A 1 102 ? 9.193 2.744 -15.028 1.00 92.94 102 ASP A O 1
ATOM 826 N N . GLN A 1 103 ? 8.204 1.426 -13.505 1.00 92.38 103 GLN A N 1
ATOM 827 C CA . GLN A 1 103 ? 8.552 0.165 -14.160 1.00 92.38 103 GLN A CA 1
ATOM 828 C C . GLN A 1 103 ? 7.836 -0.008 -15.513 1.00 92.38 103 GLN A C 1
ATOM 830 O O . GLN A 1 103 ? 8.446 -0.517 -16.455 1.00 92.38 103 GLN A O 1
ATOM 835 N N . LEU A 1 104 ? 6.585 0.449 -15.655 1.00 94.25 104 LEU A N 1
ATOM 836 C CA . LEU A 1 104 ? 5.894 0.471 -16.952 1.00 94.25 104 LEU A CA 1
ATOM 837 C C . LEU A 1 104 ? 6.615 1.366 -17.971 1.00 94.25 104 LEU A C 1
ATOM 839 O O . LEU A 1 104 ? 6.764 0.972 -19.126 1.00 94.25 104 LEU A O 1
ATOM 843 N N . LEU A 1 105 ? 7.106 2.534 -17.545 1.00 94.50 105 LEU A N 1
ATOM 844 C CA . LEU A 1 105 ? 7.894 3.427 -18.403 1.00 94.50 105 LEU A CA 1
ATOM 845 C C . LEU A 1 105 ? 9.211 2.773 -18.841 1.00 94.50 105 LEU A C 1
ATOM 847 O O . LEU A 1 105 ? 9.577 2.853 -20.011 1.00 94.50 105 LEU A O 1
ATOM 851 N N . VAL A 1 106 ? 9.885 2.055 -17.934 1.00 92.06 106 VAL A N 1
ATOM 852 C CA . VAL A 1 106 ? 11.091 1.279 -18.272 1.00 92.06 106 VAL A CA 1
ATOM 853 C C . VAL A 1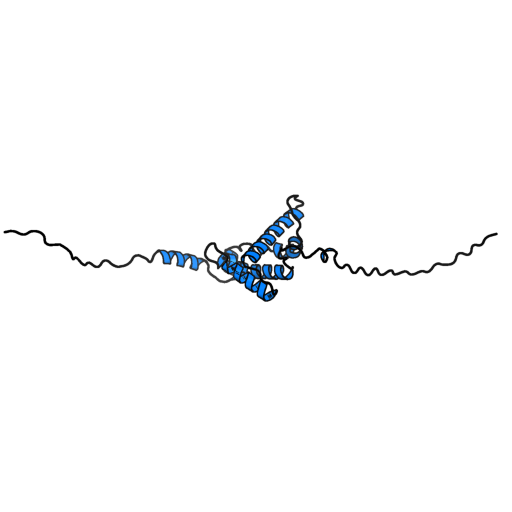 106 ? 10.792 0.221 -19.338 1.00 92.06 106 VAL A C 1
ATOM 855 O O . VAL A 1 106 ? 11.571 0.070 -20.277 1.00 92.06 106 VAL A O 1
ATOM 858 N N . ILE A 1 107 ? 9.680 -0.511 -19.213 1.00 92.12 107 ILE A N 1
ATOM 859 C CA . ILE A 1 107 ? 9.265 -1.533 -20.192 1.00 92.12 107 ILE A CA 1
ATOM 860 C C . ILE A 1 107 ? 8.955 -0.895 -21.554 1.00 92.12 107 ILE A C 1
ATOM 862 O O . ILE A 1 107 ? 9.288 -1.467 -22.589 1.00 92.12 107 ILE A O 1
ATOM 866 N N . ALA A 1 108 ? 8.382 0.309 -21.558 1.00 94.38 108 ALA A N 1
ATOM 867 C CA . ALA A 1 108 ? 8.135 1.095 -22.765 1.00 94.38 108 ALA A CA 1
ATOM 868 C C . ALA A 1 108 ? 9.403 1.742 -23.365 1.00 94.38 108 ALA A C 1
ATOM 870 O O . ALA A 1 108 ? 9.304 2.449 -24.366 1.00 94.38 108 ALA A O 1
ATOM 871 N N . ASN A 1 109 ? 10.585 1.506 -22.778 1.00 93.50 109 ASN A N 1
ATOM 872 C CA . ASN A 1 109 ? 11.858 2.129 -23.150 1.00 93.50 109 ASN A CA 1
ATOM 873 C C . ASN A 1 109 ? 11.823 3.674 -23.096 1.00 93.50 109 ASN A C 1
ATOM 875 O O . ASN A 1 109 ? 12.478 4.353 -23.888 1.00 93.50 109 ASN A O 1
ATOM 879 N N . ASP A 1 110 ? 11.055 4.230 -22.155 1.00 95.31 110 ASP A N 1
ATOM 880 C CA . ASP A 1 110 ? 10.989 5.665 -21.871 1.00 95.31 110 ASP A CA 1
ATOM 881 C C . ASP A 1 110 ? 12.070 6.055 -20.844 1.00 95.31 110 ASP A C 1
ATOM 883 O O . ASP A 1 110 ? 12.228 5.425 -19.795 1.00 95.31 110 ASP A O 1
ATOM 887 N N . LEU A 1 111 ? 12.804 7.134 -21.133 1.00 89.31 111 LEU A N 1
ATOM 888 C CA . LEU A 1 111 ? 13.893 7.670 -20.304 1.00 89.31 111 LEU A CA 1
ATOM 889 C C . LEU A 1 111 ? 13.436 8.178 -18.928 1.00 89.31 111 LEU A C 1
ATOM 891 O O . LEU A 1 111 ? 14.263 8.371 -18.040 1.00 89.31 111 LEU A O 1
ATOM 895 N N . ARG A 1 112 ? 12.135 8.422 -18.745 1.00 91.19 112 ARG A N 1
ATOM 896 C CA . ARG A 1 112 ? 11.544 8.844 -17.467 1.00 91.19 112 ARG A CA 1
ATOM 897 C C . ARG A 1 112 ? 11.352 7.686 -16.491 1.00 91.19 112 ARG A C 1
ATOM 899 O O . ARG A 1 112 ? 11.078 7.935 -15.321 1.00 91.19 112 ARG A O 1
ATOM 906 N N . GLY A 1 113 ? 11.451 6.445 -16.966 1.00 87.69 113 GLY A N 1
ATOM 907 C CA . GLY A 1 113 ? 11.312 5.262 -16.131 1.00 87.69 113 GLY A CA 1
ATOM 908 C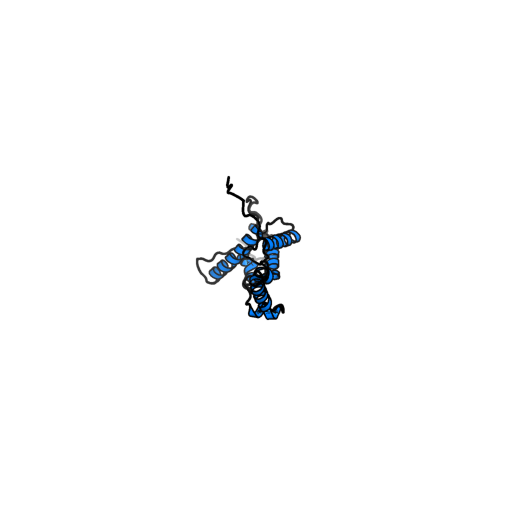 C . GLY A 1 113 ? 12.461 5.113 -15.136 1.00 87.69 113 GLY A C 1
ATOM 909 O O . GLY A 1 113 ? 13.619 5.400 -15.438 1.00 87.69 113 GLY A O 1
ATOM 910 N N . ALA A 1 114 ? 12.143 4.608 -13.948 1.00 91.12 114 ALA A N 1
ATOM 911 C CA . ALA A 1 114 ? 13.113 4.310 -12.904 1.00 91.12 114 ALA A CA 1
ATOM 912 C C . ALA A 1 114 ? 12.994 2.845 -12.475 1.00 91.12 114 ALA A C 1
ATOM 914 O O . ALA A 1 114 ? 11.912 2.352 -12.160 1.00 91.12 114 ALA A O 1
ATOM 915 N N . ARG A 1 115 ? 14.126 2.134 -12.433 1.00 86.44 115 ARG A N 1
ATOM 916 C CA . ARG A 1 115 ? 14.177 0.773 -11.884 1.00 86.44 115 ARG A CA 1
ATOM 917 C C . ARG A 1 115 ? 14.333 0.848 -10.372 1.00 86.44 115 ARG A C 1
ATOM 919 O O . ARG A 1 115 ? 15.228 1.522 -9.870 1.00 86.44 115 ARG A O 1
ATOM 926 N N . SER A 1 116 ? 13.507 0.106 -9.645 1.00 86.19 116 SER A N 1
ATOM 927 C CA . SER A 1 116 ? 13.668 -0.086 -8.203 1.00 86.19 116 SER A CA 1
ATOM 928 C C . SER A 1 116 ? 13.573 -1.567 -7.853 1.00 86.19 116 SER A C 1
ATOM 930 O O . SER A 1 116 ? 12.828 -2.309 -8.491 1.00 86.19 116 SER A O 1
ATOM 932 N N . ARG A 1 117 ? 14.311 -2.005 -6.820 1.00 87.62 117 ARG A N 1
ATOM 933 C CA . ARG A 1 117 ? 14.280 -3.401 -6.342 1.00 87.62 117 ARG A CA 1
ATOM 934 C C . ARG A 1 117 ? 12.852 -3.837 -6.009 1.00 87.62 117 ARG A C 1
ATOM 936 O O . ARG A 1 117 ? 12.368 -4.829 -6.538 1.00 87.62 117 ARG A O 1
ATOM 943 N N . ALA A 1 118 ? 12.159 -3.044 -5.191 1.00 83.06 118 ALA A N 1
ATOM 944 C CA . ALA A 1 118 ? 10.773 -3.311 -4.814 1.00 83.06 118 ALA A CA 1
ATOM 945 C C . ALA A 1 118 ? 9.823 -3.278 -6.023 1.00 83.06 118 ALA A C 1
ATOM 947 O O . ALA A 1 118 ? 8.937 -4.122 -6.116 1.00 83.06 118 ALA A O 1
ATOM 948 N N . GLY A 1 119 ? 10.026 -2.341 -6.957 1.00 83.94 119 GLY A N 1
ATOM 949 C CA . GLY A 1 119 ? 9.252 -2.259 -8.193 1.00 83.94 119 GLY A CA 1
ATOM 950 C C . GLY A 1 119 ? 9.391 -3.508 -9.055 1.00 83.94 119 GLY A C 1
ATOM 951 O O . GLY A 1 119 ? 8.393 -3.937 -9.607 1.00 83.94 119 GLY A O 1
ATOM 952 N N . ALA A 1 120 ? 10.575 -4.128 -9.108 1.00 86.81 120 ALA A N 1
ATOM 953 C CA . ALA A 1 120 ? 10.803 -5.380 -9.827 1.00 86.81 120 ALA A CA 1
ATOM 954 C C . ALA A 1 120 ? 10.200 -6.598 -9.106 1.00 86.81 120 ALA A C 1
ATOM 956 O O . ALA A 1 120 ? 9.473 -7.369 -9.725 1.00 86.81 120 ALA A O 1
ATOM 957 N N . ILE A 1 121 ? 10.457 -6.752 -7.800 1.00 91.81 121 ILE A N 1
ATOM 958 C CA . ILE A 1 121 ? 9.991 -7.907 -7.007 1.00 91.81 121 ILE A CA 1
ATOM 959 C C . ILE A 1 121 ? 8.462 -7.960 -6.953 1.00 91.81 121 ILE A C 1
ATOM 961 O O . ILE A 1 121 ? 7.861 -9.014 -7.138 1.00 91.81 121 ILE A O 1
ATOM 965 N N . PHE A 1 122 ? 7.823 -6.815 -6.718 1.00 93.31 122 PHE A N 1
ATOM 966 C CA . PHE A 1 122 ? 6.372 -6.735 -6.576 1.00 93.31 122 PHE A CA 1
ATOM 967 C C . PHE A 1 122 ? 5.671 -6.319 -7.872 1.00 93.31 122 PHE A C 1
ATOM 969 O O . PHE A 1 122 ? 4.466 -6.077 -7.843 1.00 93.31 122 PHE A O 1
ATOM 976 N N . PHE A 1 123 ? 6.376 -6.251 -9.009 1.00 93.06 123 PHE A N 1
ATOM 977 C CA . PHE A 1 123 ? 5.776 -5.807 -10.268 1.00 93.06 123 PHE A CA 1
ATOM 978 C C . PHE A 1 123 ? 4.557 -6.646 -10.637 1.00 93.06 123 PHE A C 1
ATOM 980 O O . PHE A 1 123 ? 3.508 -6.094 -10.936 1.00 93.06 123 PHE A O 1
ATOM 987 N N . GLU A 1 124 ? 4.683 -7.973 -10.591 1.00 93.62 124 GLU A N 1
ATOM 988 C CA . GLU A 1 124 ? 3.637 -8.895 -11.034 1.00 93.62 124 GLU A CA 1
ATOM 989 C C . GLU A 1 124 ? 2.365 -8.765 -10.193 1.00 93.62 124 GLU A C 1
ATOM 991 O O . GLU A 1 124 ? 1.275 -8.579 -10.736 1.00 93.62 124 GLU A O 1
ATOM 996 N N . VAL A 1 125 ? 2.500 -8.783 -8.860 1.00 94.44 125 VAL A N 1
ATOM 997 C CA . VAL A 1 125 ? 1.345 -8.588 -7.974 1.00 94.44 125 VAL A CA 1
ATOM 998 C C . VAL A 1 125 ? 0.748 -7.204 -8.179 1.00 94.44 125 VAL A C 1
ATOM 1000 O O . VAL A 1 125 ? -0.478 -7.063 -8.187 1.00 94.44 125 VAL A O 1
ATOM 1003 N N . MET A 1 126 ? 1.593 -6.193 -8.402 1.00 94.62 126 MET A N 1
ATOM 1004 C CA . MET A 1 126 ? 1.107 -4.851 -8.644 1.00 94.62 126 MET A CA 1
ATOM 1005 C C . MET A 1 126 ? 0.415 -4.745 -10.017 1.00 94.62 126 MET A C 1
ATOM 1007 O O . MET A 1 126 ? -0.613 -4.102 -10.159 1.00 94.62 126 MET A O 1
ATOM 1011 N N . ASN A 1 127 ? 0.860 -5.475 -11.030 1.00 94.31 127 ASN A N 1
ATOM 1012 C CA . ASN A 1 127 ? 0.263 -5.434 -12.360 1.00 94.31 127 ASN A CA 1
ATOM 1013 C C . ASN A 1 127 ? -1.200 -5.916 -12.399 1.00 94.31 127 ASN A C 1
ATOM 1015 O O . ASN A 1 127 ? -1.919 -5.624 -13.349 1.00 94.31 127 ASN A O 1
ATOM 1019 N N . THR A 1 128 ? -1.677 -6.586 -11.346 1.00 94.44 128 THR A N 1
ATOM 1020 C CA . THR A 1 128 ? -3.105 -6.904 -11.169 1.00 94.44 128 THR A CA 1
ATOM 1021 C C . THR A 1 128 ? -3.985 -5.687 -10.851 1.00 94.44 128 THR A C 1
ATOM 1023 O O . THR A 1 128 ? -5.204 -5.828 -10.797 1.00 94.44 128 THR A O 1
ATOM 1026 N N . GLN A 1 129 ? -3.387 -4.515 -10.599 1.00 93.06 129 GLN A N 1
ATOM 1027 C CA . GLN A 1 129 ? -4.064 -3.241 -10.321 1.00 93.06 129 GLN A CA 1
ATOM 1028 C C . GLN A 1 129 ? -5.082 -3.321 -9.174 1.00 93.06 129 GLN A C 1
ATOM 1030 O O . GLN A 1 129 ? -6.037 -2.552 -9.094 1.00 93.06 129 GLN A O 1
ATOM 1035 N N . PHE A 1 130 ? -4.869 -4.235 -8.222 1.00 92.94 130 PHE A N 1
ATOM 1036 C CA . PHE A 1 130 ? -5.833 -4.515 -7.155 1.00 92.94 130 PHE A CA 1
ATOM 1037 C C . PHE A 1 130 ? -6.170 -3.303 -6.267 1.00 92.94 130 PHE A C 1
ATOM 1039 O O . PHE A 1 130 ? -7.153 -3.366 -5.532 1.00 92.94 130 PHE A O 1
ATOM 1046 N N . TRP A 1 131 ? -5.337 -2.253 -6.254 1.00 93.69 131 TRP A N 1
ATOM 1047 C CA . TRP A 1 131 ? -5.547 -1.026 -5.469 1.00 93.69 131 TRP A CA 1
ATOM 1048 C C . TRP A 1 131 ? -6.450 -0.012 -6.161 1.00 93.69 131 TRP A C 1
ATOM 1050 O O . TRP A 1 131 ? -6.868 0.971 -5.536 1.00 93.69 131 TRP A O 1
ATOM 1060 N N . GLU A 1 132 ? -6.726 -0.205 -7.448 1.00 93.19 132 GLU A N 1
ATOM 1061 C CA . GLU A 1 132 ? -7.623 0.668 -8.177 1.00 93.19 132 GLU A CA 1
ATOM 1062 C C . GLU A 1 132 ? -9.036 0.568 -7.615 1.00 93.19 132 GLU A C 1
ATOM 1064 O O . GLU A 1 132 ? -9.412 -0.383 -6.918 1.00 93.19 132 GLU A O 1
ATOM 1069 N N . LYS A 1 133 ? -9.817 1.619 -7.848 1.00 89.50 133 LYS A N 1
ATOM 1070 C CA . LYS A 1 133 ? -11.203 1.651 -7.408 1.00 89.50 133 LYS A CA 1
ATOM 1071 C C . LYS A 1 133 ? -11.986 0.671 -8.291 1.00 89.50 133 LYS A C 1
ATOM 1073 O O . LYS A 1 133 ? -12.088 0.934 -9.484 1.00 89.50 133 LYS A O 1
ATOM 1078 N N . PRO A 1 134 ? -12.562 -0.414 -7.744 1.00 81.62 134 PRO A N 1
ATOM 1079 C CA . PRO A 1 134 ? -13.305 -1.365 -8.561 1.00 81.62 134 PRO A CA 1
ATOM 1080 C C . PRO A 1 134 ? -14.594 -0.725 -9.076 1.00 81.62 134 PRO A C 1
ATOM 1082 O O . PRO A 1 134 ? -15.186 0.096 -8.374 1.00 81.62 134 PRO A O 1
ATOM 1085 N N . ASP A 1 135 ? -15.048 -1.117 -10.263 1.00 77.94 135 ASP A N 1
ATOM 1086 C CA . ASP A 1 135 ? -16.255 -0.563 -10.877 1.00 77.94 135 ASP A CA 1
ATOM 1087 C C . ASP A 1 135 ? -17.519 -0.823 -10.048 1.00 77.94 135 ASP A C 1
ATOM 1089 O O . ASP A 1 135 ? -17.769 -1.933 -9.568 1.00 77.94 135 ASP A O 1
ATOM 1093 N N . ASP A 1 136 ? -18.368 0.206 -9.939 1.00 67.56 136 ASP A N 1
ATOM 1094 C CA . ASP A 1 136 ? -19.591 0.198 -9.122 1.00 67.56 136 ASP A CA 1
ATOM 1095 C C . ASP A 1 136 ? -20.548 -0.967 -9.484 1.00 67.56 136 ASP A C 1
ATOM 1097 O O . ASP A 1 136 ? -21.306 -1.431 -8.627 1.00 67.56 136 ASP A O 1
ATOM 1101 N N . GLN A 1 137 ? -20.516 -1.456 -10.734 1.00 58.97 137 GLN A N 1
ATOM 1102 C CA . GLN A 1 137 ? -21.354 -2.570 -11.208 1.00 58.97 137 GLN A CA 1
ATOM 1103 C C . GLN A 1 137 ? -20.874 -3.940 -10.704 1.00 58.97 137 GLN A C 1
ATOM 1105 O O . GLN A 1 137 ? -21.691 -4.763 -10.291 1.00 58.97 137 GLN A O 1
ATOM 1110 N N . PHE A 1 138 ? -19.560 -4.176 -10.653 1.00 53.53 138 PHE A N 1
ATOM 1111 C CA . PHE A 1 138 ? -18.996 -5.443 -10.168 1.00 53.53 138 PHE A CA 1
ATOM 1112 C C . PHE A 1 138 ? -19.080 -5.579 -8.643 1.00 53.53 138 PHE A C 1
ATOM 1114 O O . PHE A 1 138 ? -19.213 -6.681 -8.105 1.00 53.53 138 PHE A O 1
ATOM 1121 N N . VAL A 1 139 ? -19.067 -4.452 -7.931 1.00 55.06 139 VAL A N 1
ATOM 1122 C CA . VAL A 1 139 ? -19.222 -4.396 -6.472 1.00 55.06 139 VAL A CA 1
ATOM 1123 C C . VAL A 1 139 ? -20.614 -4.865 -6.016 1.00 55.06 139 VAL A C 1
ATOM 1125 O O . VAL A 1 139 ? -20.737 -5.505 -4.971 1.00 55.06 139 VAL A O 1
ATOM 1128 N N . GLN A 1 140 ? -21.672 -4.589 -6.790 1.00 54.06 140 GLN A N 1
ATOM 1129 C CA . GLN A 1 140 ? -23.022 -5.079 -6.472 1.00 54.06 140 GLN A CA 1
ATOM 1130 C C . GLN A 1 140 ? -23.130 -6.604 -6.607 1.00 54.06 140 GLN A C 1
ATOM 1132 O O . GLN A 1 140 ? -23.758 -7.243 -5.762 1.00 54.06 140 GLN A O 1
ATOM 1137 N N . ALA A 1 141 ? -22.488 -7.178 -7.630 1.00 51.09 141 ALA A N 1
ATOM 1138 C CA . ALA A 1 141 ? -22.534 -8.610 -7.923 1.00 51.09 141 ALA A CA 1
ATOM 1139 C C . ALA A 1 141 ? -21.693 -9.457 -6.952 1.00 51.09 141 ALA A C 1
ATOM 1141 O O . ALA A 1 141 ? -22.089 -10.563 -6.600 1.00 51.09 141 ALA A O 1
ATOM 1142 N N . SER A 1 142 ? -20.552 -8.939 -6.488 1.00 56.22 142 SER A N 1
ATOM 1143 C CA . SER A 1 142 ? -19.605 -9.690 -5.646 1.00 56.22 142 SER A CA 1
ATOM 1144 C C . SER A 1 142 ? -19.954 -9.711 -4.152 1.00 56.22 142 SER A C 1
ATOM 1146 O O . SER A 1 142 ? -19.489 -10.592 -3.435 1.00 56.22 142 SER A O 1
ATOM 1148 N N . ILE A 1 143 ? -20.760 -8.759 -3.665 1.00 56.84 143 ILE A N 1
ATOM 1149 C CA . ILE A 1 143 ? -20.996 -8.559 -2.220 1.00 56.84 143 ILE A CA 1
ATOM 1150 C C . ILE A 1 143 ? -22.497 -8.613 -1.868 1.00 56.84 143 ILE A C 1
ATOM 1152 O O . ILE A 1 143 ? -22.863 -8.677 -0.698 1.00 56.84 143 ILE A O 1
ATOM 1156 N N . GLY A 1 144 ? -23.402 -8.588 -2.856 1.00 51.94 144 GLY A N 1
ATOM 1157 C CA . GLY A 1 144 ? -24.853 -8.614 -2.618 1.00 51.94 144 GLY A CA 1
ATOM 1158 C C . GLY A 1 144 ? -25.400 -7.357 -1.919 1.00 51.94 144 GLY A C 1
ATOM 1159 O O . GLY A 1 144 ? -26.539 -7.339 -1.456 1.00 51.94 144 GLY A O 1
ATOM 1160 N N . VAL A 1 145 ? -24.609 -6.281 -1.824 1.00 55.25 145 VAL A N 1
ATOM 1161 C CA . VAL A 1 145 ? -24.996 -5.045 -1.129 1.00 55.25 145 VAL A CA 1
ATOM 1162 C C . VAL A 1 145 ? -25.566 -4.039 -2.125 1.00 55.25 145 VAL A C 1
ATOM 1164 O O . VAL A 1 145 ? -24.865 -3.490 -2.973 1.00 55.25 145 VAL A O 1
ATOM 1167 N N . ASN A 1 146 ? -26.855 -3.734 -1.978 1.00 51.69 146 ASN A N 1
ATOM 1168 C CA . ASN A 1 146 ? -27.560 -2.752 -2.797 1.00 51.69 146 ASN A CA 1
ATOM 1169 C C . ASN A 1 146 ? -27.180 -1.316 -2.361 1.00 51.69 146 ASN A C 1
ATOM 1171 O O . ASN A 1 146 ? -27.866 -0.670 -1.562 1.00 51.69 146 ASN A O 1
ATOM 1175 N N . ILE A 1 147 ? -26.050 -0.807 -2.870 1.00 55.16 147 ILE A N 1
ATOM 1176 C CA . ILE A 1 147 ? -25.477 0.532 -2.583 1.00 55.16 147 ILE A CA 1
ATOM 1177 C C . ILE A 1 147 ? -26.516 1.658 -2.773 1.00 55.16 147 ILE A C 1
ATOM 1179 O O . ILE A 1 147 ? -26.476 2.696 -2.099 1.00 55.16 147 ILE A O 1
ATOM 1183 N N . THR A 1 148 ? -27.508 1.428 -3.634 1.00 54.34 148 THR A N 1
ATOM 1184 C CA . THR A 1 148 ? -28.634 2.320 -3.924 1.00 54.34 148 THR A CA 1
ATOM 1185 C C . THR A 1 148 ? -29.449 2.697 -2.680 1.00 54.34 148 THR A C 1
ATOM 1187 O O . THR A 1 148 ? -29.900 3.840 -2.569 1.00 54.34 148 THR A O 1
ATOM 1190 N N . GLN A 1 149 ? -29.598 1.799 -1.697 1.00 52.84 149 GLN A N 1
ATOM 1191 C CA . GLN A 1 149 ? -30.374 2.080 -0.480 1.00 52.84 149 GLN A CA 1
ATOM 1192 C C . GLN A 1 149 ? -29.655 3.056 0.469 1.00 52.84 149 GLN A C 1
ATOM 1194 O O . GLN A 1 149 ? -30.286 3.959 1.025 1.00 52.84 149 GLN A O 1
ATOM 1199 N N . ARG A 1 150 ? -28.318 2.984 0.579 1.00 53.22 150 ARG A N 1
ATOM 1200 C CA . ARG A 1 150 ? -27.536 3.913 1.424 1.00 53.22 150 ARG A CA 1
ATOM 1201 C C . ARG A 1 150 ? -27.615 5.365 0.936 1.00 53.22 150 ARG A C 1
ATOM 1203 O O . ARG A 1 150 ? -27.614 6.288 1.752 1.00 53.22 150 ARG A O 1
ATOM 1210 N N . ARG A 1 151 ? -27.736 5.590 -0.381 1.00 53.47 151 ARG A N 1
ATOM 1211 C CA . ARG A 1 151 ? -27.938 6.935 -0.958 1.00 53.47 151 ARG A CA 1
ATOM 1212 C C . ARG A 1 151 ? -29.326 7.518 -0.666 1.00 53.47 151 ARG A C 1
ATOM 1214 O O . ARG A 1 151 ? -29.435 8.742 -0.586 1.00 53.47 151 ARG A O 1
ATOM 1221 N N . ARG A 1 152 ? -30.364 6.690 -0.493 1.00 52.38 152 ARG A N 1
ATOM 1222 C CA . ARG A 1 152 ? -31.720 7.156 -0.141 1.00 52.38 152 ARG A CA 1
ATOM 1223 C C . ARG A 1 152 ? -31.814 7.575 1.329 1.00 52.38 152 ARG A C 1
ATOM 1225 O O . ARG A 1 152 ? -32.298 8.669 1.607 1.00 52.38 152 ARG A O 1
ATOM 1232 N N . ASN A 1 153 ? -31.222 6.812 2.250 1.00 51.94 153 ASN A N 1
ATOM 1233 C CA . ASN A 1 153 ? -31.289 7.138 3.684 1.00 51.94 153 ASN A CA 1
ATOM 1234 C C . ASN A 1 153 ? -30.593 8.463 4.048 1.00 51.94 153 ASN A C 1
ATOM 1236 O O . ASN A 1 153 ? -31.059 9.179 4.931 1.00 51.94 153 ASN A O 1
ATOM 1240 N N . ARG A 1 154 ? -29.527 8.857 3.331 1.00 52.59 154 ARG A N 1
ATOM 1241 C CA . ARG A 1 154 ? -28.880 10.168 3.547 1.00 52.59 154 ARG A CA 1
ATOM 1242 C C . ARG A 1 154 ? -29.732 11.363 3.115 1.00 52.59 154 ARG A C 1
ATOM 1244 O O . ARG A 1 154 ? -29.553 12.441 3.675 1.00 52.59 154 ARG A O 1
ATOM 1251 N N . ARG A 1 155 ? -30.627 11.202 2.133 1.00 49.25 155 ARG A N 1
ATOM 1252 C CA . ARG A 1 155 ? -31.537 12.284 1.718 1.00 49.25 155 ARG A CA 1
ATOM 1253 C C . ARG A 1 155 ? -32.673 12.460 2.723 1.00 49.25 155 ARG A C 1
ATOM 1255 O O . ARG A 1 155 ? -32.976 13.589 3.087 1.00 49.25 155 ARG A O 1
ATOM 1262 N N . ASN A 1 156 ? -33.195 11.359 3.259 1.00 54.12 156 ASN A N 1
ATOM 1263 C CA . ASN A 1 156 ? -34.285 11.395 4.238 1.00 54.12 156 ASN A CA 1
ATOM 1264 C C . ASN A 1 156 ? -33.843 11.980 5.594 1.00 54.12 156 ASN A C 1
ATOM 1266 O O . ASN A 1 156 ? -34.613 12.682 6.240 1.00 54.12 156 ASN A O 1
ATOM 1270 N N . ALA A 1 157 ? -32.576 11.800 5.989 1.00 52.12 157 ALA A N 1
ATOM 1271 C CA . ALA A 1 157 ? -32.038 12.376 7.228 1.00 52.12 157 ALA A CA 1
ATOM 1272 C C . ALA A 1 157 ? -31.875 13.913 7.203 1.00 52.12 157 ALA A C 1
ATOM 1274 O O . ALA A 1 157 ? -31.746 14.528 8.258 1.00 52.12 157 ALA A O 1
ATOM 1275 N N . ARG A 1 158 ? -31.881 14.551 6.021 1.00 51.91 158 ARG A N 1
ATOM 1276 C CA . ARG A 1 158 ? -31.826 16.021 5.890 1.00 51.91 158 ARG A CA 1
ATOM 1277 C C . ARG A 1 158 ? -33.205 16.684 5.794 1.00 51.91 158 ARG A C 1
ATOM 1279 O O . ARG A 1 158 ? -33.269 17.900 5.912 1.00 51.91 158 ARG A O 1
ATOM 1286 N N . GLY A 1 159 ? -34.279 15.912 5.610 1.00 47.41 159 GLY A N 1
ATOM 1287 C CA . GLY A 1 159 ? -35.652 16.425 5.513 1.00 47.41 1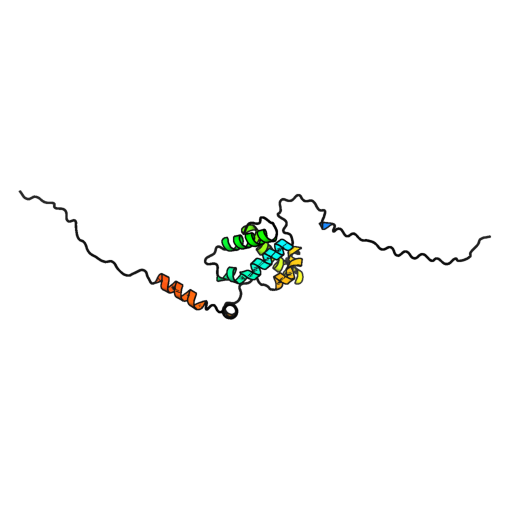59 GLY A CA 1
ATOM 1288 C C . GLY A 1 159 ? -36.438 16.430 6.828 1.00 47.41 159 GLY A C 1
ATOM 1289 O O . GLY A 1 159 ? -37.525 16.988 6.874 1.00 47.41 159 GLY A O 1
ATOM 1290 N N . SER A 1 160 ? -35.911 15.836 7.904 1.00 49.78 160 SER A N 1
ATOM 1291 C CA . SER A 1 160 ? -36.647 15.652 9.165 1.00 49.78 160 SER A CA 1
ATOM 1292 C C . SER A 1 160 ? -36.132 16.556 10.292 1.00 49.78 160 SER A C 1
ATOM 1294 O O . SER A 1 160 ? -35.765 16.084 11.365 1.00 49.78 160 SER A O 1
ATOM 1296 N N . ARG A 1 161 ? -36.080 17.868 10.047 1.00 47.06 161 ARG A N 1
ATOM 1297 C CA . ARG A 1 161 ? -36.035 18.899 11.099 1.00 47.06 161 ARG A CA 1
ATOM 1298 C C . ARG A 1 161 ? -36.887 20.083 10.669 1.00 47.06 161 ARG A C 1
ATOM 1300 O O . ARG A 1 161 ? -36.364 21.098 10.236 1.00 47.06 161 ARG A O 1
ATOM 1307 N N . ASN A 1 162 ? -38.199 19.909 10.731 1.00 48.94 162 ASN A N 1
ATOM 1308 C CA . ASN A 1 162 ? -39.114 21.007 11.020 1.00 48.94 162 ASN A CA 1
ATOM 1309 C C . ASN A 1 162 ? -40.493 20.430 11.298 1.00 48.94 162 ASN A C 1
ATOM 1311 O O . ASN A 1 162 ? -41.327 20.306 10.404 1.00 48.94 162 ASN A O 1
ATOM 1315 N N . THR A 1 163 ? -40.737 20.051 12.549 1.00 43.53 163 THR A N 1
ATOM 1316 C CA . THR A 1 163 ? -42.109 19.994 13.044 1.00 43.53 163 THR A CA 1
ATOM 1317 C C . THR A 1 163 ? -42.115 20.228 14.551 1.00 43.53 163 THR A C 1
ATOM 1319 O O . THR A 1 163 ? -41.480 19.489 15.295 1.00 43.53 163 THR A O 1
ATOM 1322 N N . GLN A 1 164 ? -42.896 21.244 14.930 1.00 45.06 164 GLN A N 1
ATOM 1323 C CA . GLN A 1 164 ? -43.452 21.553 16.252 1.00 45.06 164 GLN A CA 1
ATOM 1324 C C . GLN A 1 164 ? -42.526 22.259 17.252 1.00 45.06 164 GLN A C 1
ATOM 1326 O O . GLN A 1 164 ? -41.700 21.623 17.893 1.00 45.06 164 GLN A O 1
ATOM 1331 N N . ASN A 1 165 ? -42.736 23.570 17.445 1.00 36.22 165 ASN A N 1
ATOM 1332 C CA . ASN A 1 165 ? -43.394 24.060 18.666 1.00 36.22 165 ASN A CA 1
ATOM 1333 C C . ASN A 1 165 ? -43.743 25.561 18.537 1.00 36.22 165 ASN A C 1
ATOM 1335 O O . ASN A 1 165 ? -42.857 26.410 18.578 1.00 36.22 165 ASN A O 1
ATOM 1339 N N . THR A 1 166 ? -45.023 25.899 18.386 1.00 43.06 166 THR A N 1
ATOM 1340 C CA . THR A 1 166 ? -45.540 27.250 18.656 1.00 43.06 166 THR A CA 1
ATOM 1341 C C . THR A 1 166 ? -46.567 27.112 19.765 1.00 43.06 166 THR A C 1
ATOM 1343 O O . THR A 1 166 ? -47.710 26.764 19.490 1.00 43.06 166 THR A O 1
ATOM 1346 N N . ASN A 1 167 ? -46.146 27.363 21.002 1.00 38.06 167 ASN A N 1
ATOM 1347 C CA . ASN A 1 167 ? -47.046 27.596 22.122 1.00 38.06 167 ASN A CA 1
ATOM 1348 C C . ASN A 1 167 ? -46.678 28.935 22.770 1.00 38.06 167 ASN A C 1
ATOM 1350 O O . ASN A 1 167 ? -45.589 29.122 23.304 1.00 38.06 167 ASN A O 1
ATOM 1354 N N . THR A 1 168 ? -47.629 29.851 22.636 1.00 43.62 168 THR A N 1
ATOM 1355 C CA . THR A 1 168 ? -47.882 31.086 23.383 1.00 43.62 168 THR A CA 1
ATOM 1356 C C . THR A 1 168 ? -47.492 31.048 24.862 1.00 43.62 168 THR A C 1
ATOM 1358 O O . THR A 1 168 ? -47.927 30.148 25.578 1.00 43.62 168 THR A O 1
ATOM 1361 N N . LEU A 1 169 ? -46.846 32.117 25.343 1.00 40.00 169 LEU A N 1
ATOM 1362 C CA . LEU A 1 169 ? -47.210 32.744 26.616 1.00 40.00 169 LEU A CA 1
ATOM 1363 C C . LEU A 1 169 ? -46.802 34.228 26.608 1.00 40.00 169 LEU A C 1
ATOM 1365 O O . LEU A 1 169 ? -45.623 34.565 26.552 1.00 40.00 169 LEU A O 1
ATOM 1369 N N . ASN A 1 170 ? -47.812 35.097 26.634 1.00 43.69 170 ASN A N 1
ATOM 1370 C CA . ASN A 1 170 ? -47.694 36.526 26.898 1.00 43.69 170 ASN A CA 1
ATOM 1371 C C . ASN A 1 170 ? -47.327 36.727 28.369 1.00 43.69 170 ASN A C 1
ATOM 1373 O O . ASN A 1 170 ? -48.022 36.170 29.214 1.00 43.69 170 ASN A O 1
ATOM 1377 N N . THR A 1 171 ? -46.323 37.545 28.682 1.00 44.59 171 THR A N 1
ATOM 1378 C CA . THR A 1 171 ? -46.237 38.350 29.917 1.00 44.59 171 THR A CA 1
ATOM 1379 C C . THR A 1 171 ? -45.102 39.355 29.732 1.00 44.59 171 THR A C 1
ATOM 1381 O O . THR A 1 171 ? -43.983 38.931 29.476 1.00 44.59 171 THR A O 1
ATOM 1384 N N . GLU A 1 172 ? -45.416 40.650 29.823 1.00 43.88 172 GLU A N 1
ATOM 1385 C CA . GLU A 1 172 ? -44.605 41.759 30.370 1.00 43.88 172 GLU A CA 1
ATOM 1386 C C . GLU A 1 172 ? -45.033 43.086 29.718 1.00 43.88 172 GLU A C 1
ATOM 1388 O O . GLU A 1 172 ? -44.295 43.664 28.926 1.00 43.88 172 GLU A O 1
ATOM 1393 N N . ASP A 1 173 ? -46.216 43.589 30.085 1.00 41.00 173 ASP A N 1
ATOM 1394 C CA . ASP A 1 173 ? -46.477 45.030 30.013 1.00 41.00 173 ASP A CA 1
ATOM 1395 C C . ASP A 1 173 ? -46.243 45.617 31.404 1.00 41.00 173 ASP A C 1
ATOM 1397 O O . ASP A 1 173 ? -46.847 45.213 32.401 1.00 41.00 173 ASP A O 1
ATOM 1401 N N . ARG A 1 174 ? -45.274 46.529 31.460 1.00 48.44 174 ARG A N 1
ATOM 1402 C CA . ARG A 1 174 ? -44.902 47.301 32.641 1.00 48.44 174 ARG A CA 1
ATOM 1403 C C . ARG A 1 174 ? -45.842 48.497 32.746 1.00 48.44 174 ARG A C 1
ATOM 1405 O O . ARG A 1 174 ? -45.968 49.264 31.799 1.00 48.44 174 ARG A O 1
ATOM 1412 N N . ASN A 1 175 ? -46.443 48.658 33.921 1.00 47.50 175 ASN A N 1
ATOM 1413 C CA . ASN A 1 175 ? -47.165 49.857 34.331 1.00 47.50 175 ASN A CA 1
ATOM 1414 C C . ASN A 1 175 ? -46.244 51.082 34.319 1.00 47.50 175 ASN A C 1
ATOM 1416 O O . ASN A 1 175 ? -45.251 51.083 35.049 1.00 47.50 175 ASN A O 1
ATOM 1420 N N . VAL A 1 176 ? -46.626 52.123 33.581 1.00 48.69 176 VAL A N 1
ATOM 1421 C CA . VAL A 1 176 ? -46.236 53.520 33.815 1.00 48.69 176 VAL A CA 1
ATOM 1422 C C . VAL A 1 176 ? -47.402 54.395 33.335 1.00 48.69 176 VAL A C 1
ATOM 1424 O O . VAL A 1 176 ? -47.630 54.485 32.137 1.00 48.69 176 VAL A O 1
ATOM 1427 N N . ASP A 1 177 ? -48.226 54.897 34.256 1.00 44.72 177 ASP A N 1
ATOM 1428 C CA . ASP A 1 177 ? -48.389 56.339 34.504 1.00 44.72 177 ASP A CA 1
ATOM 1429 C C . ASP A 1 177 ? -49.475 56.601 35.561 1.00 44.72 177 ASP A C 1
ATOM 1431 O O . ASP A 1 177 ? -50.558 56.017 35.550 1.00 44.72 177 ASP A O 1
ATOM 1435 N N . ASN A 1 178 ? -49.094 57.442 36.525 1.00 50.38 178 ASN A N 1
ATOM 1436 C CA . ASN A 1 178 ? -49.893 57.933 37.641 1.00 50.38 178 ASN A CA 1
ATOM 1437 C C . ASN A 1 178 ? -50.696 59.161 37.194 1.00 50.38 178 ASN A C 1
ATOM 1439 O O . ASN A 1 178 ? -50.096 60.117 36.706 1.00 50.38 178 ASN A O 1
ATOM 1443 N N . ASP A 1 179 ? -51.994 59.169 37.484 1.00 46.75 179 ASP A N 1
ATOM 1444 C CA . ASP A 1 179 ? -52.805 60.381 37.613 1.00 46.75 179 ASP A CA 1
ATOM 1445 C C . ASP A 1 179 ? -53.141 60.561 39.104 1.00 46.75 179 ASP A C 1
ATOM 1447 O O . ASP A 1 179 ? -53.859 59.726 39.654 1.00 46.75 179 ASP A O 1
ATOM 1451 N N . GLU A 1 180 ? -52.561 61.583 39.749 1.00 43.47 180 GLU A N 1
ATOM 1452 C CA . GLU A 1 180 ? -53.210 62.603 40.614 1.00 43.47 180 GLU A CA 1
ATOM 1453 C C . GLU A 1 180 ? -52.165 63.573 41.204 1.00 43.47 180 GLU A C 1
ATOM 1455 O O . GLU A 1 180 ? -51.171 63.108 41.812 1.00 43.47 180 GLU A O 1
#

pLDDT: mean 72.6, std 23.6, range [34.38, 98.19]

Sequence (180 aa):
MSSSSTDSTTVNDTNTINVNTTSIFDTITYSSSWVEWLDDQIAALIEQQRSRNFEYHYQIAGRSRKNFWNSVANKVNERCRSNYSGKQCQTKFNGLVTGYHDQLLVIANDLRGARSRAGAIFFEVMNTQFWEKPDDQFVQASIGVNITQRRRNRRNARGSRNTQNTNTLNTEDRNVDNDE

InterPro domains:
  IPR044822 Myb/SANT-like DNA-binding domain 4 [PF13837] (36-101)